Protein AF-A0A7C5JSD3-F1 (afdb_monomer_lite)

Sequence (52 aa):
PEGANCSPCYSVCIPPAPPDLDCGEIRFRRFQVYSCDPHGFDGDNDGIGCER

Secondary structure (DSSP, 8-state):
-------TTBSS--PPSSSP--TTT-S--SEEB-S--TT---SS-SSEE---

Radius of gyration: 10.34 Å; chains: 1; bounding box: 24×31×20 Å

Foldseek 3Di:
DCDACADPQWPDRDHADVVQDDLVRDPDEQTFGHPDDRNCQPVVPPRTGHND

pLDDT: mean 88.72, std 11.72, range [44.53, 95.81]

Structure (mmCIF, N/CA/C/O backbone):
data_AF-A0A7C5JSD3-F1
#
_entry.id   AF-A0A7C5JSD3-F1
#
loop_
_atom_site.group_PDB
_atom_site.id
_atom_site.type_symbol
_atom_site.label_atom_id
_atom_site.label_alt_id
_atom_site.label_comp_id
_atom_site.label_asym_id
_atom_site.label_entity_id
_atom_site.label_seq_id
_atom_site.pdbx_PDB_ins_code
_atom_site.Cartn_x
_atom_site.Cartn_y
_atom_site.Cartn_z
_atom_site.occupancy
_atom_site.B_iso_or_equiv
_atom_site.auth_seq_id
_atom_site.auth_comp_id
_atom_site.auth_asym_id
_atom_site.auth_atom_id
_atom_site.pdbx_PDB_model_num
ATOM 1 N N . PRO A 1 1 ? 10.133 -22.557 -9.251 1.00 44.53 1 PRO A N 1
ATOM 2 C CA . PRO A 1 1 ? 9.093 -22.287 -8.234 1.00 44.53 1 PRO A CA 1
ATOM 3 C C . PRO A 1 1 ? 9.131 -20.805 -7.843 1.00 44.53 1 PRO A C 1
ATOM 5 O O . PRO A 1 1 ? 9.753 -20.423 -6.858 1.00 44.53 1 PRO A O 1
ATOM 8 N N . GLU A 1 2 ? 8.546 -19.969 -8.698 1.00 46.41 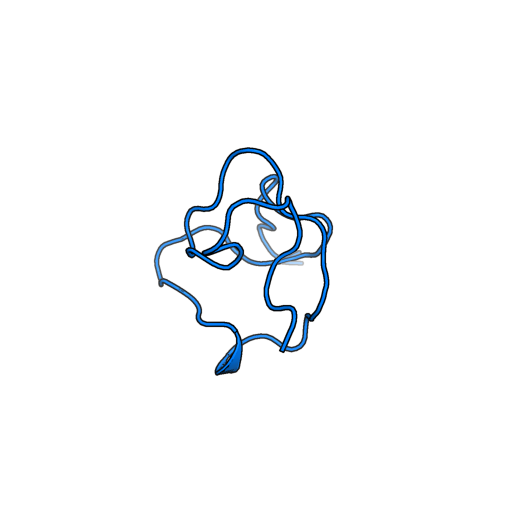2 GLU A N 1
ATOM 9 C CA . GLU A 1 2 ? 8.586 -18.507 -8.592 1.00 46.41 2 GLU A CA 1
ATOM 10 C C . GLU A 1 2 ? 7.451 -18.042 -7.675 1.00 46.41 2 GLU A C 1
ATOM 12 O O . GLU A 1 2 ? 6.388 -17.616 -8.118 1.00 46.41 2 GLU A O 1
ATOM 17 N N . GLY A 1 3 ? 7.644 -18.236 -6.369 1.00 50.09 3 GLY A N 1
ATOM 18 C CA . GLY A 1 3 ? 6.764 -17.670 -5.353 1.00 50.09 3 GLY A CA 1
ATOM 19 C C . GLY A 1 3 ? 6.862 -16.153 -5.431 1.00 50.09 3 GLY A C 1
ATOM 20 O O . GLY A 1 3 ? 7.941 -15.607 -5.223 1.00 50.09 3 GLY A O 1
ATOM 21 N N . ALA A 1 4 ? 5.754 -15.520 -5.814 1.00 61.22 4 ALA A N 1
ATOM 22 C CA . ALA A 1 4 ? 5.622 -14.096 -6.083 1.00 61.22 4 ALA A CA 1
ATOM 23 C C . ALA A 1 4 ? 6.424 -13.236 -5.093 1.00 61.22 4 ALA A C 1
ATOM 25 O O . ALA A 1 4 ? 6.299 -13.396 -3.880 1.00 61.22 4 ALA A O 1
ATOM 26 N N . ASN A 1 5 ? 7.238 -12.320 -5.623 1.00 79.88 5 ASN A N 1
ATOM 27 C CA . ASN A 1 5 ? 7.918 -11.278 -4.858 1.00 79.88 5 ASN A CA 1
ATOM 28 C C . ASN A 1 5 ? 6.859 -10.346 -4.252 1.00 79.88 5 ASN A C 1
ATOM 30 O O . ASN A 1 5 ? 6.570 -9.301 -4.820 1.00 79.88 5 ASN A O 1
ATOM 34 N N . CYS A 1 6 ? 6.213 -10.754 -3.160 1.00 90.06 6 CYS A N 1
ATOM 35 C CA . CYS A 1 6 ? 5.207 -9.948 -2.484 1.00 90.06 6 CYS A CA 1
ATOM 36 C C . CYS A 1 6 ? 5.888 -8.751 -1.814 1.00 90.06 6 CYS A C 1
ATOM 38 O O . CYS A 1 6 ? 6.940 -8.884 -1.186 1.00 90.06 6 CYS A O 1
ATOM 40 N N . SER A 1 7 ? 5.268 -7.585 -1.917 1.00 90.62 7 SER A N 1
ATOM 41 C CA . SER A 1 7 ? 5.706 -6.388 -1.223 1.00 90.62 7 SER A CA 1
ATOM 42 C C . SER A 1 7 ? 5.479 -6.533 0.287 1.00 90.62 7 SER A C 1
ATOM 44 O O . SER A 1 7 ? 4.388 -6.934 0.694 1.00 90.62 7 SER A O 1
ATOM 46 N N . PRO A 1 8 ? 6.447 -6.151 1.140 1.00 91.19 8 PRO A N 1
ATOM 47 C CA . PRO A 1 8 ? 6.259 -6.111 2.593 1.00 91.19 8 PRO A CA 1
ATOM 48 C C . PRO A 1 8 ? 5.346 -4.958 3.047 1.00 91.19 8 PRO A C 1
ATOM 50 O O . PRO A 1 8 ? 5.138 -4.781 4.239 1.00 91.19 8 PRO A O 1
ATOM 53 N N . CYS A 1 9 ? 4.844 -4.157 2.105 1.00 92.88 9 CYS A N 1
ATOM 54 C CA . CYS A 1 9 ? 3.988 -2.992 2.316 1.00 92.88 9 CYS A CA 1
ATOM 55 C C . CYS A 1 9 ? 2.536 -3.338 2.654 1.00 92.88 9 CYS A C 1
ATOM 57 O O . CYS A 1 9 ? 1.811 -2.501 3.178 1.00 92.88 9 CYS A O 1
ATOM 59 N N . TYR A 1 10 ? 2.107 -4.565 2.367 1.00 93.56 10 TYR A N 1
ATOM 60 C CA . TYR A 1 10 ? 0.708 -4.964 2.456 1.00 93.56 10 TYR A CA 1
ATOM 61 C C . TYR A 1 10 ? 0.590 -6.281 3.219 1.00 93.56 10 TYR A C 1
ATOM 63 O O . TYR A 1 10 ? 1.471 -7.137 3.134 1.00 93.56 10 TYR A O 1
ATOM 71 N N . SER A 1 11 ? -0.517 -6.488 3.934 1.00 93.88 11 SER A N 1
ATOM 72 C CA . SER A 1 11 ? -0.775 -7.771 4.611 1.00 93.88 11 SER A CA 1
ATOM 73 C C . SER A 1 11 ? -1.130 -8.919 3.654 1.00 93.88 11 SER A C 1
ATOM 75 O O . SER A 1 11 ? -1.227 -10.076 4.065 1.00 93.88 11 SER A O 1
ATOM 77 N N . VAL A 1 12 ? -1.323 -8.604 2.373 1.00 93.00 12 VAL A N 1
ATOM 78 C CA . VAL A 1 12 ? -1.630 -9.533 1.282 1.00 93.00 12 VAL A CA 1
ATOM 79 C C . VAL A 1 12 ? -0.491 -9.561 0.267 1.00 93.00 12 VAL A C 1
ATOM 81 O O . VAL A 1 12 ? 0.311 -8.634 0.176 1.00 93.00 12 VAL A O 1
ATOM 84 N N . CYS A 1 13 ? -0.420 -10.618 -0.541 1.00 92.75 13 CYS A N 1
ATOM 85 C CA . CYS A 1 13 ? 0.614 -10.706 -1.564 1.00 92.75 13 CYS A CA 1
ATOM 86 C C . CYS A 1 13 ? 0.276 -9.844 -2.786 1.00 92.75 13 CYS A C 1
ATOM 88 O O . CYS A 1 13 ? -0.484 -10.268 -3.656 1.00 92.75 13 CYS A O 1
ATOM 90 N N . ILE A 1 14 ? 0.881 -8.660 -2.869 1.00 91.06 14 ILE A N 1
ATOM 91 C CA . ILE A 1 14 ? 0.850 -7.793 -4.054 1.00 91.06 14 ILE A CA 1
ATOM 92 C C . ILE A 1 14 ? 2.301 -7.530 -4.473 1.00 91.06 14 ILE A C 1
ATOM 94 O O . ILE A 1 14 ? 3.109 -7.217 -3.598 1.00 91.06 14 ILE A O 1
ATOM 98 N N . PRO A 1 15 ? 2.679 -7.685 -5.754 1.00 91.50 15 PRO A N 1
ATOM 99 C CA . PRO A 1 15 ? 4.044 -7.399 -6.202 1.00 91.50 15 PRO A CA 1
ATOM 100 C C . PRO A 1 15 ? 4.426 -5.931 -5.940 1.00 91.50 15 PRO A C 1
ATOM 102 O O . PRO A 1 15 ? 3.538 -5.083 -5.913 1.00 91.50 15 PRO A O 1
ATOM 105 N N . PRO A 1 16 ? 5.706 -5.589 -5.721 1.00 89.56 16 PRO A N 1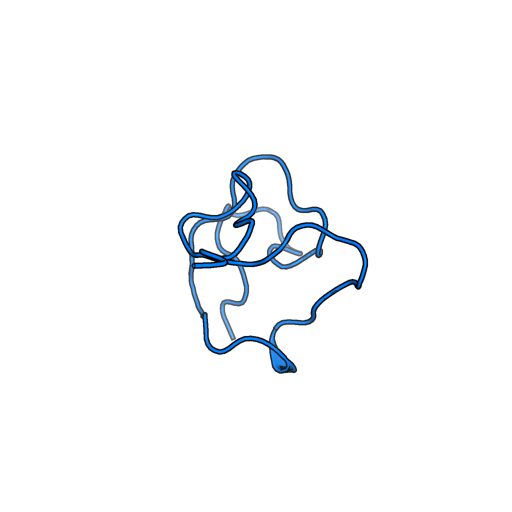
ATOM 106 C CA . PRO A 1 16 ? 6.141 -4.200 -5.586 1.00 89.56 16 PRO A CA 1
ATOM 107 C C . PRO A 1 16 ? 5.985 -3.437 -6.911 1.00 89.56 16 PRO A C 1
ATOM 109 O O . PRO A 1 16 ? 6.134 -4.023 -7.981 1.00 89.56 16 PRO A O 1
ATOM 112 N N . ALA A 1 17 ? 5.733 -2.128 -6.836 1.00 86.00 17 ALA A N 1
ATOM 113 C CA . ALA A 1 17 ? 5.794 -1.244 -7.999 1.00 86.00 17 ALA A CA 1
ATOM 114 C C . ALA A 1 17 ? 7.246 -1.103 -8.509 1.00 86.00 17 ALA A C 1
ATOM 116 O O . ALA A 1 17 ? 8.174 -1.126 -7.689 1.00 86.00 17 ALA A O 1
ATOM 117 N N . PRO A 1 18 ? 7.479 -0.875 -9.819 1.00 88.25 18 PRO A N 1
ATOM 118 C CA . PRO A 1 18 ? 6.522 -0.883 -10.939 1.00 88.25 18 PRO A CA 1
ATOM 119 C C . PRO A 1 18 ? 6.254 -2.297 -11.527 1.00 88.25 18 PRO A C 1
ATOM 121 O O . PRO A 1 18 ? 7.126 -3.164 -11.423 1.00 88.25 18 PRO A O 1
ATOM 124 N N . PRO A 1 19 ? 5.115 -2.533 -12.225 1.00 89.88 19 PRO A N 1
ATOM 125 C CA . PRO A 1 19 ? 4.080 -1.559 -12.601 1.00 89.88 19 PRO A CA 1
ATOM 126 C C . PRO A 1 19 ? 3.242 -1.099 -11.407 1.00 89.88 19 PRO A C 1
ATOM 128 O O . PRO A 1 19 ? 3.185 -1.798 -10.401 1.00 89.88 19 PRO A O 1
ATOM 131 N N . ASP A 1 20 ? 2.640 0.080 -11.537 1.00 92.38 20 ASP A N 1
ATOM 132 C CA . ASP A 1 20 ? 1.623 0.569 -10.605 1.00 92.38 20 ASP A CA 1
ATOM 133 C C . ASP A 1 20 ? 0.348 -0.252 -10.809 1.00 92.38 20 ASP A C 1
ATOM 135 O O . ASP A 1 20 ? -0.065 -0.448 -11.954 1.00 92.38 20 ASP A O 1
ATOM 139 N N . LEU A 1 21 ? -0.195 -0.809 -9.729 1.00 94.56 21 LEU A N 1
ATOM 140 C CA . LEU A 1 21 ? -1.404 -1.624 -9.766 1.00 94.56 21 LEU A CA 1
ATOM 141 C C . LEU A 1 21 ? -2.547 -0.864 -9.117 1.00 94.56 21 LEU A C 1
ATOM 143 O O . LEU A 1 21 ? -2.413 -0.405 -7.991 1.00 94.56 21 LEU A O 1
ATOM 147 N N . ASP A 1 22 ? -3.705 -0.852 -9.766 1.00 93.56 22 ASP A N 1
ATOM 148 C CA . ASP A 1 22 ? -4.918 -0.271 -9.199 1.00 93.56 22 ASP A CA 1
ATOM 149 C C . ASP A 1 22 ? -5.762 -1.307 -8.441 1.00 93.56 22 ASP A C 1
ATOM 151 O O . ASP A 1 22 ? -5.720 -2.519 -8.689 1.00 93.56 22 ASP A O 1
ATOM 155 N N . CYS A 1 23 ? -6.663 -0.833 -7.573 1.00 93.81 23 CYS A N 1
AT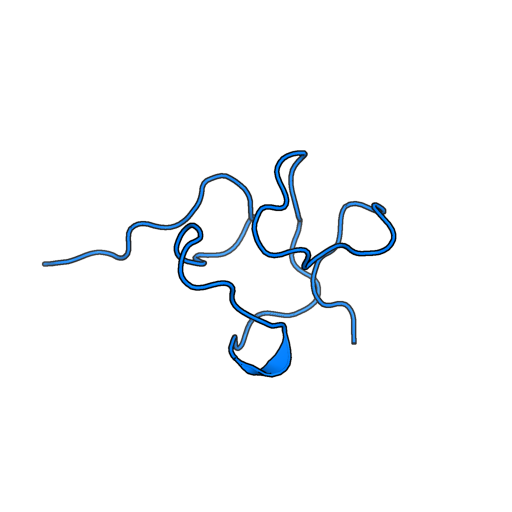OM 156 C CA . CYS A 1 23 ? -7.658 -1.690 -6.921 1.00 93.81 23 CYS A CA 1
ATOM 157 C C . CYS A 1 23 ? -8.496 -2.504 -7.930 1.00 93.81 23 CYS A C 1
ATOM 159 O O . CYS A 1 23 ? -8.976 -3.588 -7.606 1.00 93.81 23 CYS A O 1
ATOM 161 N N . GLY A 1 24 ? -8.702 -2.022 -9.159 1.00 93.69 24 GLY A N 1
ATOM 162 C CA . GLY A 1 24 ? -9.411 -2.771 -10.206 1.00 93.69 24 GLY A CA 1
ATOM 163 C C . GLY A 1 24 ? -8.640 -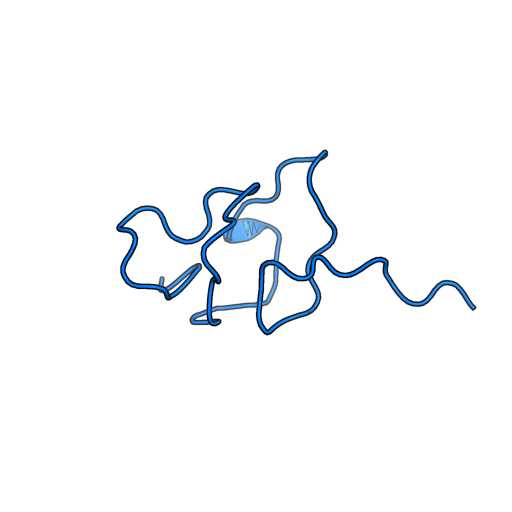3.980 -10.754 1.00 93.69 24 GLY A C 1
ATOM 164 O O . GLY A 1 24 ? -9.253 -4.891 -11.308 1.00 93.69 24 GLY A O 1
ATOM 165 N 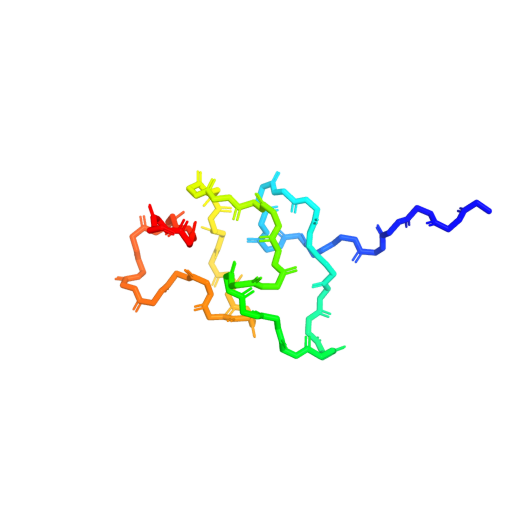N . GLU A 1 25 ? -7.320 -4.007 -10.579 1.00 93.81 25 GLU A N 1
ATOM 166 C CA . GLU A 1 25 ? -6.422 -5.009 -11.164 1.00 93.81 25 GLU A CA 1
ATOM 167 C C . GLU A 1 25 ? -6.094 -6.152 -10.198 1.00 93.81 25 GLU A C 1
ATOM 169 O O . GLU A 1 25 ? -5.707 -7.248 -10.613 1.00 93.81 25 GLU A O 1
ATOM 174 N N . ILE A 1 26 ? -6.304 -5.931 -8.900 1.00 91.94 26 ILE A N 1
ATOM 175 C CA . ILE A 1 26 ? -6.109 -6.931 -7.852 1.00 91.94 26 ILE A CA 1
ATOM 176 C C . ILE A 1 26 ? -7.439 -7.458 -7.313 1.00 91.94 26 ILE A C 1
ATOM 178 O O . ILE A 1 26 ? -8.469 -6.787 -7.302 1.00 91.94 26 ILE A O 1
ATOM 182 N N . ARG A 1 27 ? -7.408 -8.687 -6.792 1.00 92.75 27 ARG A N 1
ATOM 183 C CA . ARG A 1 27 ? -8.578 -9.317 -6.152 1.00 92.75 27 ARG A CA 1
ATOM 184 C C . ARG A 1 27 ? -8.720 -8.971 -4.669 1.00 92.75 27 ARG A C 1
ATOM 186 O O . ARG A 1 27 ? -9.737 -9.305 -4.068 1.00 92.75 27 ARG A O 1
ATOM 193 N N . PHE A 1 28 ? -7.697 -8.367 -4.071 1.00 92.88 28 PHE A N 1
ATOM 194 C CA . PHE A 1 28 ? -7.692 -8.034 -2.651 1.00 92.88 28 PHE A CA 1
ATOM 195 C C . PHE A 1 28 ? -8.456 -6.729 -2.396 1.00 92.88 28 PHE A C 1
ATOM 197 O O . PHE A 1 28 ? -8.444 -5.800 -3.206 1.00 92.88 28 PHE A O 1
ATOM 204 N N . ARG A 1 29 ? -9.159 -6.689 -1.266 1.00 94.94 29 ARG A N 1
ATOM 205 C CA . ARG A 1 29 ? -9.997 -5.578 -0.803 1.00 94.94 29 ARG A CA 1
ATOM 206 C C . ARG A 1 29 ? -9.892 -5.489 0.710 1.00 94.94 29 ARG A C 1
ATOM 208 O O . ARG A 1 29 ? -9.777 -6.540 1.344 1.00 94.94 29 ARG A O 1
ATOM 215 N N . ARG A 1 30 ? -9.985 -4.276 1.264 1.00 95.19 30 ARG A N 1
ATOM 216 C CA . ARG A 1 30 ? -9.920 -4.015 2.714 1.00 95.19 30 ARG A CA 1
ATOM 217 C C . ARG A 1 30 ? -8.759 -4.759 3.381 1.00 95.19 30 ARG A C 1
ATOM 219 O O . ARG A 1 30 ? -8.952 -5.494 4.350 1.00 95.19 30 ARG A O 1
ATOM 226 N N . PHE A 1 31 ? -7.572 -4.653 2.794 1.00 94.69 31 PHE A N 1
ATOM 227 C CA . PHE A 1 31 ? -6.358 -5.237 3.362 1.00 94.69 31 PHE A CA 1
ATOM 228 C C . PHE A 1 31 ? -5.565 -4.164 4.091 1.00 94.69 31 PHE A C 1
ATOM 230 O O . PHE A 1 31 ? -5.715 -2.979 3.821 1.00 94.69 31 PHE A O 1
ATOM 237 N N . GLN A 1 32 ? -4.713 -4.589 5.016 1.00 95.81 32 GLN A N 1
ATOM 238 C CA . GLN A 1 32 ? -3.919 -3.649 5.787 1.00 95.81 32 GLN A CA 1
ATOM 239 C C . GLN A 1 32 ? -2.764 -3.136 4.930 1.00 95.81 32 GLN A C 1
ATOM 241 O O . GLN A 1 32 ? -1.996 -3.933 4.376 1.00 95.81 32 GLN A O 1
ATOM 246 N N . VAL A 1 33 ? -2.662 -1.816 4.839 1.00 94.81 33 VAL A N 1
ATOM 247 C CA . VAL A 1 33 ? -1.555 -1.097 4.217 1.00 94.81 33 VAL A CA 1
ATOM 248 C C . VAL A 1 33 ? -0.642 -0.624 5.341 1.00 94.81 33 VAL A C 1
ATOM 250 O O . VAL A 1 33 ? -1.071 -0.020 6.323 1.00 94.81 33 VAL A O 1
ATOM 253 N N . TYR A 1 34 ? 0.629 -1.000 5.256 1.00 91.69 34 TYR A N 1
ATOM 254 C CA . TYR A 1 34 ? 1.656 -0.498 6.159 1.00 91.69 34 TYR A CA 1
ATOM 255 C C . TYR A 1 34 ? 2.137 0.878 5.676 1.00 91.69 34 TYR A C 1
ATOM 257 O O . TYR A 1 34 ? 1.710 1.372 4.643 1.00 91.69 34 TYR A O 1
ATOM 265 N N . SER A 1 35 ? 3.072 1.506 6.394 1.00 83.00 35 SER A N 1
ATOM 266 C CA . SER A 1 35 ? 3.535 2.887 6.138 1.00 83.00 35 SER A CA 1
ATOM 267 C C . SER A 1 35 ? 4.118 3.163 4.742 1.00 83.00 35 SER A C 1
ATOM 269 O O . SER A 1 35 ? 4.455 4.301 4.430 1.00 83.00 35 SER A O 1
ATOM 271 N N . CYS A 1 36 ? 4.295 2.131 3.926 1.00 85.12 36 CYS A N 1
ATOM 272 C CA . CYS A 1 36 ? 4.808 2.215 2.575 1.00 85.12 36 CYS A CA 1
ATOM 273 C C . CYS A 1 36 ? 3.649 1.864 1.637 1.00 85.12 36 CYS A C 1
ATOM 275 O O . CYS A 1 36 ? 3.276 0.702 1.588 1.00 85.12 36 CYS A O 1
ATOM 277 N N . ASP A 1 37 ? 3.094 2.820 0.895 1.00 91.38 37 ASP A N 1
ATOM 278 C CA . ASP A 1 37 ? 1.996 2.566 -0.052 1.00 91.38 37 ASP A CA 1
ATOM 279 C C . ASP A 1 37 ? 2.424 2.893 -1.495 1.00 91.38 37 ASP A C 1
ATOM 281 O O . ASP A 1 37 ? 1.989 3.887 -2.074 1.00 91.38 37 ASP A O 1
ATOM 285 N N . PRO A 1 38 ? 3.359 2.118 -2.085 1.00 93.12 38 PRO A N 1
ATOM 286 C CA . PRO A 1 38 ? 3.917 2.430 -3.401 1.00 93.12 38 PRO A CA 1
ATOM 287 C C . PRO A 1 38 ? 2.906 2.366 -4.553 1.00 93.12 38 PRO A C 1
ATOM 289 O O . PRO A 1 38 ? 3.208 2.928 -5.599 1.00 93.12 38 PRO A O 1
ATOM 292 N N . HIS A 1 39 ? 1.767 1.686 -4.371 1.00 93.50 39 HIS A N 1
ATOM 293 C CA . HIS A 1 39 ? 0.679 1.615 -5.361 1.00 93.50 39 HIS A CA 1
ATOM 294 C C . HIS A 1 39 ? -0.471 2.587 -5.064 1.00 93.50 39 HIS A C 1
ATOM 296 O O . HIS A 1 39 ? -1.446 2.632 -5.803 1.00 93.50 39 HIS A O 1
ATOM 302 N N . GLY A 1 40 ? -0.414 3.339 -3.960 1.00 94.06 40 GLY A N 1
ATOM 303 C CA . GLY A 1 40 ? -1.489 4.272 -3.615 1.00 94.06 40 GLY A CA 1
ATOM 304 C C . GLY A 1 40 ? -2.827 3.594 -3.281 1.00 94.06 40 GLY A C 1
ATOM 305 O O . GLY A 1 40 ? -3.881 4.166 -3.567 1.00 94.06 40 GLY A O 1
ATOM 306 N N . PHE A 1 41 ? -2.823 2.372 -2.732 1.00 95.00 41 PHE A N 1
ATOM 307 C CA . PHE A 1 41 ? -4.062 1.663 -2.401 1.00 95.00 41 PHE A CA 1
ATOM 308 C C . PHE A 1 41 ? -4.827 2.282 -1.228 1.00 95.00 41 PHE A C 1
ATOM 310 O O . PHE A 1 41 ? -6.042 2.076 -1.143 1.00 95.00 41 PHE A O 1
ATOM 317 N N . ASP A 1 42 ? -4.132 2.991 -0.338 1.00 94.31 42 ASP A N 1
ATOM 318 C CA . ASP A 1 42 ? -4.670 3.687 0.833 1.00 94.31 42 ASP A CA 1
ATOM 319 C C . ASP A 1 42 ? -4.584 5.208 0.615 1.00 94.31 42 ASP A C 1
ATOM 321 O O . ASP A 1 42 ? -3.705 5.919 1.110 1.00 94.31 42 ASP A O 1
ATOM 325 N N . GLY A 1 43 ? -5.509 5.715 -0.202 1.00 91.38 43 GLY A N 1
ATOM 326 C CA . GLY A 1 43 ? -5.538 7.124 -0.592 1.00 91.38 43 GLY A CA 1
ATOM 327 C C . GLY A 1 43 ? -5.900 8.081 0.548 1.00 91.38 43 GLY A C 1
ATOM 328 O O . GLY A 1 43 ? -5.504 9.248 0.512 1.00 91.38 43 GLY A O 1
ATOM 329 N N . ASP A 1 44 ? -6.635 7.619 1.559 1.00 92.56 44 ASP A N 1
ATOM 330 C CA . ASP A 1 44 ? -7.023 8.413 2.728 1.00 92.56 44 ASP A CA 1
ATOM 331 C C . ASP A 1 44 ? -6.119 8.210 3.956 1.00 92.56 44 ASP A C 1
ATOM 333 O O . ASP A 1 44 ? -6.191 9.007 4.893 1.00 92.56 44 ASP A O 1
ATOM 337 N N . ASN A 1 45 ? -5.155 7.286 3.868 1.00 92.31 45 ASN A N 1
ATOM 338 C CA . ASN A 1 45 ? -4.105 7.017 4.855 1.00 92.31 45 ASN A CA 1
ATOM 339 C C . ASN A 1 45 ? -4.663 6.536 6.207 1.00 92.31 45 ASN A C 1
ATOM 341 O O . ASN A 1 45 ? -4.120 6.875 7.267 1.00 92.31 45 ASN A O 1
ATOM 345 N N . ASP A 1 46 ? -5.750 5.764 6.186 1.00 94.06 46 ASP A N 1
ATOM 346 C CA . ASP A 1 46 ? -6.347 5.166 7.384 1.00 94.06 46 ASP A CA 1
ATOM 347 C C . ASP A 1 46 ? -5.721 3.803 7.752 1.00 94.06 46 ASP A C 1
ATOM 349 O O . ASP A 1 46 ? -5.973 3.258 8.835 1.00 94.06 46 ASP A O 1
ATOM 353 N N . GLY A 1 47 ? -4.837 3.286 6.893 1.00 94.88 47 GLY A N 1
ATOM 354 C CA . GLY A 1 47 ? -4.165 1.999 7.017 1.00 94.88 47 GLY A CA 1
ATOM 355 C C . GLY A 1 47 ? -4.891 0.852 6.314 1.00 94.88 47 GLY A C 1
ATOM 356 O O . GLY A 1 47 ? -4.475 -0.305 6.479 1.00 94.88 47 GLY A O 1
ATOM 357 N N . ILE A 1 48 ? -5.959 1.121 5.557 1.00 95.38 48 ILE A N 1
ATOM 358 C CA . ILE A 1 48 ? -6.763 0.121 4.855 1.00 95.38 48 ILE A CA 1
ATOM 359 C C . ILE A 1 48 ? -6.809 0.421 3.351 1.00 95.38 48 ILE A C 1
ATOM 361 O O . ILE A 1 48 ? -7.414 1.364 2.864 1.00 95.38 48 ILE A O 1
ATOM 365 N N . GLY A 1 49 ? -6.223 -0.484 2.570 1.00 95.00 49 GLY A N 1
ATOM 366 C CA . GLY A 1 49 ? -6.174 -0.377 1.117 1.00 95.00 49 GLY A CA 1
ATOM 367 C C . GLY A 1 49 ? -7.416 -0.937 0.428 1.00 95.00 49 GLY A C 1
ATOM 368 O O . GLY A 1 49 ? -7.944 -1.994 0.808 1.00 95.00 49 GLY A O 1
ATOM 369 N N . CYS A 1 50 ? -7.830 -0.27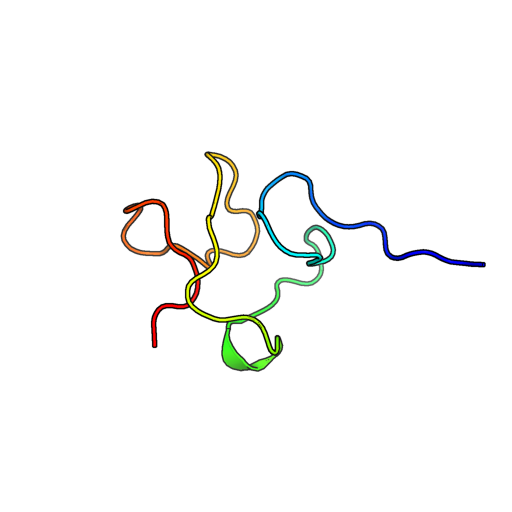7 -0.658 1.00 94.62 50 CYS A N 1
ATOM 370 C CA . CYS A 1 50 ? -8.919 -0.708 -1.539 1.00 94.62 50 CYS A CA 1
ATOM 371 C C . CYS A 1 50 ? -10.205 -1.069 -0.778 1.00 94.62 50 CYS A C 1
ATOM 373 O O . CYS A 1 50 ? -10.682 -2.211 -0.824 1.00 94.62 50 CYS A O 1
ATOM 375 N N . GLU A 1 51 ? -10.770 -0.111 -0.049 1.00 92.56 51 GLU A N 1
ATOM 376 C CA . GLU A 1 51 ? -11.958 -0.338 0.780 1.00 92.56 51 GLU A CA 1
ATOM 377 C C . GLU A 1 51 ? -13.258 -0.566 -0.008 1.00 92.56 51 GLU A C 1
ATOM 379 O O . GLU A 1 51 ? -14.203 -1.181 0.506 1.00 92.56 51 GLU A O 1
ATOM 384 N N . ARG A 1 52 ? -13.288 -0.092 -1.260 1.00 78.31 52 ARG A N 1
ATOM 385 C CA . ARG A 1 52 ? -14.462 -0.047 -2.143 1.00 78.31 52 ARG A CA 1
ATOM 386 C C . ARG A 1 52 ? -14.563 -1.226 -3.107 1.00 78.31 52 ARG A C 1
ATOM 388 O O . ARG A 1 52 ? -13.554 -1.597 -3.749 1.00 78.31 52 ARG A O 1
#